Protein AF-A0A949B0G2-F1 (afdb_monomer_lite)

pLDDT: mean 84.48, std 10.16, range [55.81, 93.31]

Structure (mmCIF, N/CA/C/O backbone):
data_AF-A0A949B0G2-F1
#
_entry.id   AF-A0A949B0G2-F1
#
loop_
_atom_site.group_PDB
_atom_site.id
_atom_site.type_symbol
_atom_site.label_atom_id
_atom_site.label_alt_id
_atom_site.label_comp_id
_atom_site.label_asym_id
_atom_site.label_entity_id
_atom_site.label_seq_id
_atom_site.pdbx_PDB_ins_code
_atom_site.Cartn_x
_atom_site.Cartn_y
_atom_site.Cartn_z
_atom_site.occupancy
_atom_site.B_iso_or_equiv
_atom_site.auth_seq_id
_atom_site.auth_comp_id
_atom_site.auth_asym_id
_atom_site.auth_atom_id
_atom_site.pdbx_PDB_model_num
ATOM 1 N N . PRO A 1 1 ? 12.587 -11.398 8.511 1.00 60.47 1 PRO A N 1
ATOM 2 C CA . PRO A 1 1 ? 11.873 -10.902 7.304 1.00 60.47 1 PRO A CA 1
ATOM 3 C C . PRO A 1 1 ? 10.942 -9.716 7.584 1.00 60.47 1 PRO A C 1
ATOM 5 O O . PRO A 1 1 ? 10.972 -8.764 6.822 1.00 60.47 1 PRO A O 1
ATOM 8 N N . GLU A 1 2 ? 10.157 -9.748 8.670 1.00 78.25 2 GLU A N 1
ATOM 9 C CA . GLU A 1 2 ? 9.181 -8.684 8.983 1.00 78.25 2 GLU A CA 1
ATOM 10 C C . GLU A 1 2 ? 9.816 -7.304 9.164 1.00 78.25 2 GLU A C 1
ATOM 12 O O . GLU A 1 2 ? 9.316 -6.329 8.615 1.00 78.25 2 GLU A O 1
ATOM 17 N N . PHE A 1 3 ? 10.965 -7.227 9.840 1.00 86.56 3 PHE A N 1
ATOM 18 C CA . PHE A 1 3 ? 11.691 -5.965 9.991 1.00 86.56 3 PHE A CA 1
ATOM 19 C C . PHE A 1 3 ? 12.225 -5.416 8.656 1.00 86.56 3 PHE A C 1
ATOM 21 O O . PHE A 1 3 ? 12.165 -4.217 8.405 1.00 86.56 3 PHE A O 1
ATOM 28 N N . VAL A 1 4 ? 12.693 -6.291 7.760 1.00 90.06 4 VAL A N 1
ATOM 29 C CA . VAL A 1 4 ? 13.166 -5.886 6.425 1.00 90.06 4 VAL A CA 1
ATOM 30 C C . VAL A 1 4 ? 11.999 -5.382 5.577 1.00 90.06 4 VAL A C 1
ATOM 32 O O . VAL A 1 4 ? 12.095 -4.309 4.995 1.00 90.06 4 VAL A O 1
ATOM 35 N N . ASP A 1 5 ? 10.881 -6.113 5.550 1.00 90.81 5 ASP A N 1
ATOM 36 C CA . ASP A 1 5 ? 9.664 -5.699 4.843 1.00 90.81 5 ASP A CA 1
ATOM 37 C C . ASP A 1 5 ? 9.147 -4.346 5.376 1.00 90.81 5 ASP A C 1
ATOM 39 O O . ASP A 1 5 ? 8.745 -3.494 4.587 1.00 90.81 5 ASP A O 1
ATOM 43 N N . PHE A 1 6 ? 9.232 -4.107 6.689 1.00 90.56 6 PHE A N 1
ATOM 44 C CA . PHE A 1 6 ? 8.892 -2.828 7.315 1.00 90.56 6 PHE A CA 1
ATOM 45 C C . PHE A 1 6 ? 9.782 -1.671 6.833 1.00 90.56 6 PHE A C 1
ATOM 47 O O . PHE A 1 6 ? 9.271 -0.646 6.375 1.00 90.56 6 PHE A O 1
ATOM 54 N N . CYS A 1 7 ? 11.108 -1.839 6.887 1.00 92.25 7 CYS A N 1
ATOM 55 C CA . CYS A 1 7 ? 12.056 -0.821 6.425 1.00 92.25 7 CYS A CA 1
ATOM 56 C C . CYS A 1 7 ? 11.891 -0.530 4.928 1.00 92.25 7 CYS A C 1
ATOM 58 O O . CYS A 1 7 ? 11.873 0.629 4.516 1.00 92.25 7 CYS A O 1
ATOM 60 N N . MET A 1 8 ? 11.712 -1.573 4.116 1.00 93.31 8 MET A N 1
ATOM 61 C CA . MET A 1 8 ? 11.524 -1.430 2.674 1.00 93.31 8 MET A CA 1
ATOM 62 C C . MET A 1 8 ? 10.193 -0.760 2.338 1.00 93.31 8 MET A C 1
ATOM 64 O O . MET A 1 8 ? 10.144 0.094 1.457 1.00 93.31 8 MET A O 1
ATOM 68 N N . LEU A 1 9 ? 9.119 -1.079 3.066 1.00 90.94 9 LEU A N 1
ATOM 69 C CA . LEU A 1 9 ? 7.842 -0.395 2.895 1.00 90.94 9 LEU A CA 1
ATOM 70 C C . LEU A 1 9 ? 7.985 1.101 3.197 1.00 90.94 9 LEU A C 1
ATOM 72 O O . LEU A 1 9 ? 7.501 1.905 2.407 1.00 90.94 9 LEU A O 1
ATOM 76 N N . SER A 1 10 ? 8.703 1.483 4.260 1.00 91.00 10 SER A N 1
ATOM 77 C CA . SER A 1 10 ? 9.012 2.892 4.556 1.00 91.00 10 SER A CA 1
ATOM 78 C C . SER A 1 10 ? 9.781 3.562 3.420 1.00 91.00 10 SER A C 1
ATOM 80 O O . SER A 1 10 ? 9.359 4.613 2.941 1.00 91.00 10 SER A O 1
ATOM 82 N N . ALA A 1 11 ? 10.837 2.918 2.915 1.00 91.75 11 ALA A N 1
ATOM 83 C CA . ALA A 1 11 ? 11.642 3.449 1.818 1.00 91.75 11 ALA A CA 1
ATOM 84 C C . ALA A 1 11 ? 10.825 3.657 0.530 1.00 91.75 11 ALA A C 1
ATOM 86 O O . ALA A 1 11 ? 10.988 4.662 -0.156 1.00 91.75 11 ALA A O 1
ATOM 87 N N . TYR A 1 12 ? 9.917 2.733 0.209 1.00 92.75 12 TYR A N 1
ATOM 88 C CA . TYR A 1 12 ? 9.121 2.802 -1.017 1.00 92.75 12 TYR A CA 1
ATOM 89 C C . TYR A 1 12 ? 7.919 3.740 -0.942 1.00 92.75 12 TYR A C 1
ATOM 91 O O . TYR A 1 12 ? 7.425 4.160 -1.985 1.00 92.75 12 TYR A O 1
ATOM 99 N N . THR A 1 13 ? 7.426 4.036 0.257 1.00 88.25 13 THR A N 1
ATOM 100 C CA . THR A 1 13 ? 6.196 4.816 0.462 1.00 88.25 13 THR A CA 1
ATOM 101 C C . THR A 1 13 ? 6.457 6.200 1.056 1.00 88.25 13 THR A C 1
ATOM 103 O O . THR A 1 13 ? 5.568 7.047 1.049 1.00 88.25 13 THR A O 1
ATOM 106 N N . GLY A 1 14 ? 7.661 6.445 1.582 1.00 88.62 14 GLY A N 1
ATOM 107 C CA . GLY A 1 14 ? 8.005 7.674 2.300 1.00 88.62 14 GLY A CA 1
ATOM 108 C C . GLY A 1 14 ? 7.299 7.812 3.652 1.00 88.62 14 GLY A C 1
ATOM 109 O O . GLY A 1 14 ? 7.342 8.878 4.269 1.00 88.62 14 GLY A O 1
ATOM 110 N N . LEU A 1 15 ? 6.633 6.755 4.125 1.00 87.31 15 LEU A N 1
ATOM 111 C CA . LEU A 1 15 ? 5.921 6.774 5.393 1.00 87.31 15 LEU A CA 1
ATOM 112 C C . LEU A 1 15 ? 6.878 6.706 6.570 1.00 87.31 15 LEU A C 1
ATOM 114 O O . LEU A 1 15 ? 7.803 5.890 6.601 1.00 87.31 15 LEU A O 1
ATOM 118 N N . ARG A 1 16 ? 6.597 7.509 7.598 1.00 86.81 16 ARG A N 1
ATOM 119 C CA . ARG A 1 16 ? 7.287 7.388 8.881 1.00 86.81 16 ARG A CA 1
ATOM 120 C C . ARG A 1 16 ? 6.887 6.078 9.550 1.00 86.81 16 ARG A C 1
ATOM 122 O O . ARG A 1 16 ? 5.755 5.611 9.414 1.00 86.81 16 ARG A O 1
ATOM 129 N N . SER A 1 17 ? 7.783 5.545 10.372 1.00 87.19 17 SER A N 1
ATOM 130 C CA . SER A 1 17 ? 7.585 4.295 11.113 1.00 87.19 17 SER A CA 1
ATOM 131 C C . SER A 1 17 ? 6.251 4.240 11.868 1.00 87.19 17 SER A C 1
ATOM 133 O O . SER A 1 17 ? 5.551 3.233 11.826 1.00 87.19 17 SER A O 1
ATOM 135 N N . SER A 1 18 ? 5.851 5.343 12.507 1.00 84.25 18 SER A N 1
ATOM 136 C CA . SER A 1 18 ? 4.584 5.441 13.243 1.00 84.25 18 SER A CA 1
ATOM 137 C C . SER A 1 18 ? 3.336 5.424 12.355 1.00 84.25 18 SER A C 1
ATOM 139 O O . SER A 1 18 ? 2.263 5.067 12.836 1.00 84.25 18 SER A O 1
ATOM 141 N N . GLU A 1 19 ? 3.455 5.801 11.081 1.00 86.75 19 GLU A N 1
ATOM 142 C CA . GLU A 1 19 ? 2.370 5.750 10.096 1.00 86.75 19 GLU A CA 1
ATOM 143 C C . GLU A 1 19 ? 2.175 4.307 9.630 1.00 86.75 19 GLU A C 1
ATOM 145 O O . GLU A 1 19 ? 1.051 3.818 9.626 1.00 86.75 19 GLU A O 1
ATOM 150 N N . ILE A 1 20 ? 3.277 3.601 9.352 1.00 88.00 20 ILE A N 1
ATOM 151 C CA . ILE A 1 20 ? 3.264 2.201 8.905 1.00 88.00 20 ILE A CA 1
ATOM 152 C C . ILE A 1 20 ? 2.681 1.276 9.972 1.00 88.00 20 ILE A C 1
ATOM 154 O O . ILE A 1 20 ? 1.840 0.440 9.661 1.00 88.00 20 ILE A O 1
ATOM 158 N N . ILE A 1 21 ? 3.081 1.447 11.236 1.00 87.50 21 ILE A N 1
ATOM 159 C CA . ILE A 1 21 ? 2.580 0.631 12.359 1.00 87.50 21 ILE A CA 1
ATOM 160 C C . ILE A 1 21 ? 1.057 0.772 12.533 1.00 87.50 21 ILE A C 1
ATOM 162 O O . ILE A 1 21 ? 0.405 -0.132 13.046 1.00 87.50 21 ILE A O 1
ATOM 166 N N . ARG A 1 22 ? 0.480 1.905 12.118 1.00 85.38 22 ARG A N 1
ATOM 167 C CA . ARG A 1 22 ? -0.952 2.208 12.264 1.00 85.38 22 ARG A CA 1
ATOM 168 C C . ARG A 1 22 ? -1.784 1.872 11.025 1.00 85.38 22 ARG A C 1
ATOM 170 O O . ARG A 1 22 ? -2.995 2.085 11.069 1.00 85.38 22 ARG A O 1
ATOM 177 N N . LEU A 1 23 ? -1.163 1.402 9.943 1.00 86.94 23 LEU A N 1
ATOM 178 C CA . LEU A 1 23 ? -1.873 1.023 8.723 1.00 86.94 23 LEU A CA 1
ATOM 179 C C . LEU A 1 23 ? -2.800 -0.160 8.981 1.00 86.94 23 LEU A C 1
ATOM 181 O O . LEU A 1 23 ? -2.386 -1.181 9.532 1.00 86.94 23 LEU A O 1
ATOM 185 N N . ASN A 1 24 ? -4.035 -0.046 8.500 1.00 87.50 24 ASN A N 1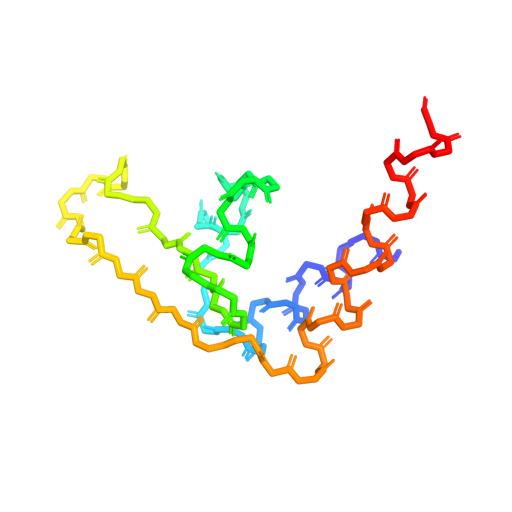
ATOM 186 C CA . ASN A 1 24 ? -4.959 -1.167 8.423 1.00 87.50 24 ASN A CA 1
ATOM 187 C C . ASN A 1 24 ? -5.044 -1.690 6.990 1.00 87.50 24 ASN A C 1
ATOM 189 O O . ASN A 1 24 ? -4.735 -0.994 6.025 1.00 87.50 24 ASN A O 1
ATOM 193 N N . TRP A 1 25 ? -5.507 -2.929 6.835 1.00 88.25 25 TRP A N 1
ATOM 194 C CA . TRP A 1 25 ? -5.700 -3.510 5.504 1.00 88.25 25 TRP A CA 1
ATOM 195 C C . TRP A 1 25 ? -6.750 -2.765 4.673 1.00 88.25 25 TRP A C 1
ATOM 197 O O . TRP A 1 25 ? -6.641 -2.779 3.453 1.00 88.25 25 TRP A O 1
ATOM 207 N N . ASP A 1 26 ? -7.689 -2.075 5.324 1.00 88.38 26 ASP A N 1
ATOM 208 C CA . ASP A 1 26 ? -8.708 -1.231 4.681 1.00 88.38 26 ASP A CA 1
ATOM 209 C C . ASP A 1 26 ? -8.155 0.116 4.181 1.00 88.38 26 ASP A C 1
ATOM 211 O O . ASP A 1 26 ? -8.824 0.846 3.448 1.00 88.38 26 ASP A O 1
ATOM 215 N N . ASP A 1 27 ? -6.932 0.468 4.587 1.00 88.75 27 ASP A N 1
ATOM 216 C CA . ASP A 1 27 ? -6.228 1.649 4.091 1.00 88.75 27 ASP A CA 1
ATOM 217 C C . ASP A 1 27 ? -5.468 1.352 2.790 1.00 88.75 27 ASP A C 1
ATOM 219 O O 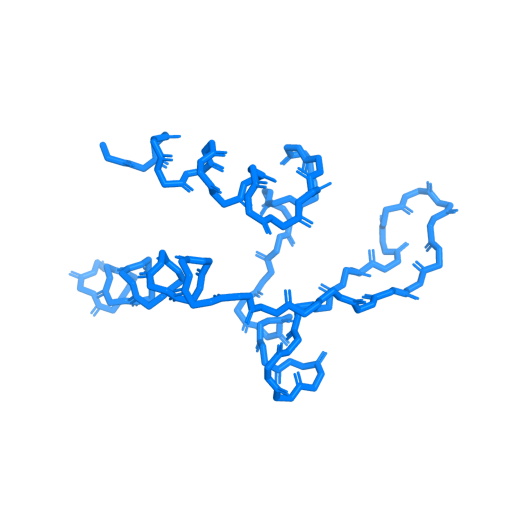. ASP A 1 27 ? -5.173 2.267 2.020 1.00 88.75 27 ASP A O 1
ATOM 223 N N . ALA A 1 28 ? -5.149 0.082 2.521 1.00 89.06 28 ALA A N 1
ATOM 224 C CA . ALA A 1 28 ? -4.513 -0.340 1.278 1.00 89.06 28 ALA A CA 1
ATOM 225 C C . ALA A 1 28 ? -5.557 -0.500 0.163 1.00 89.06 28 ALA A C 1
ATOM 227 O O . ALA A 1 28 ? -6.599 -1.110 0.374 1.00 89.06 28 ALA A O 1
ATOM 228 N N . ASP A 1 29 ? -5.251 0.002 -1.039 1.00 88.75 29 ASP A N 1
ATOM 229 C CA . ASP A 1 29 ? -6.19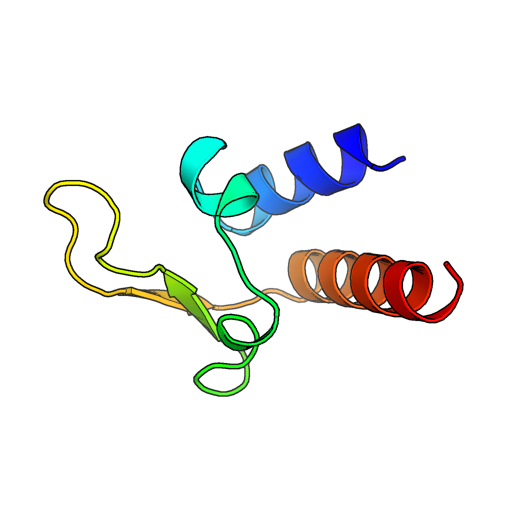1 0.075 -2.170 1.00 88.75 29 ASP A CA 1
ATOM 230 C C . ASP A 1 29 ? -7.427 0.943 -1.911 1.00 88.75 29 ASP A C 1
ATOM 232 O O . ASP A 1 29 ? -8.508 0.690 -2.446 1.00 88.75 29 ASP A O 1
ATOM 236 N N . ASN A 1 30 ? -7.253 2.017 -1.145 1.00 84.19 30 ASN A N 1
ATOM 237 C CA . ASN A 1 30 ? -8.328 2.941 -0.822 1.00 84.19 30 ASN A CA 1
ATOM 238 C C . ASN A 1 30 ? -7.944 4.393 -1.166 1.00 84.19 30 ASN A C 1
ATOM 240 O O . ASN A 1 30 ? -7.482 5.109 -0.279 1.00 84.19 30 ASN A O 1
ATOM 244 N N . PRO A 1 31 ? -8.109 4.854 -2.424 1.00 88.44 31 PRO A N 1
ATOM 245 C CA . PRO A 1 31 ? -8.667 4.148 -3.584 1.00 88.44 31 PRO A CA 1
ATOM 246 C C . PRO A 1 31 ? -7.673 3.167 -4.228 1.00 88.44 31 PRO A C 1
ATOM 248 O O . PRO A 1 31 ? -6.495 3.135 -3.882 1.00 88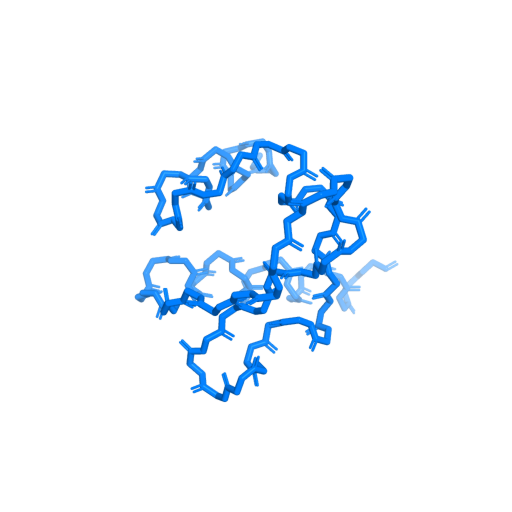.44 31 PRO A O 1
ATOM 251 N N . LYS A 1 32 ? -8.137 2.343 -5.177 1.00 88.94 32 LYS A N 1
ATOM 252 C CA . LYS A 1 32 ? -7.324 1.294 -5.820 1.00 88.94 32 LYS A CA 1
ATOM 253 C C . LYS A 1 32 ? -5.974 1.836 -6.309 1.00 88.94 32 LYS A C 1
ATOM 255 O O . LYS A 1 32 ? -5.931 2.806 -7.058 1.00 88.94 32 LYS A O 1
ATOM 260 N N . GLY A 1 33 ? -4.881 1.184 -5.913 1.00 90.69 33 GLY A N 1
ATOM 261 C CA . GLY A 1 33 ? -3.516 1.617 -6.225 1.00 90.69 33 GLY A CA 1
ATOM 262 C C . GLY A 1 33 ? -2.9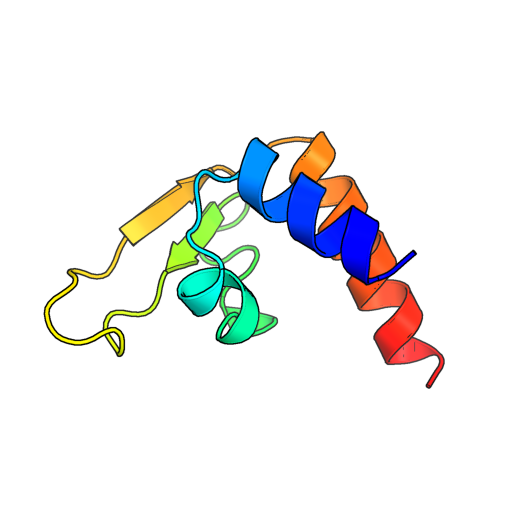49 2.680 -5.280 1.00 90.69 33 GLY A C 1
ATOM 263 O O . GLY A 1 33 ? -1.803 3.083 -5.459 1.00 90.69 33 GLY A O 1
ATOM 264 N N . PHE A 1 34 ? -3.699 3.104 -4.263 1.00 92.44 34 PHE A N 1
ATOM 265 C CA . PHE A 1 34 ? -3.266 4.074 -3.264 1.00 92.44 34 PHE A CA 1
ATOM 266 C C . PHE A 1 34 ? -3.348 3.504 -1.852 1.00 92.44 34 PHE A C 1
ATOM 268 O O . PHE A 1 34 ? -4.168 2.640 -1.536 1.00 92.44 34 PHE A O 1
ATOM 275 N N . LEU A 1 35 ? -2.467 4.011 -1.000 1.00 91.19 35 LEU A N 1
ATOM 276 C CA . LEU A 1 35 ? -2.468 3.769 0.429 1.00 91.19 35 LEU A CA 1
ATOM 277 C C . LEU A 1 35 ? -2.986 5.027 1.118 1.00 91.19 35 LEU A C 1
ATOM 279 O O . LEU A 1 35 ? -2.421 6.113 0.956 1.00 91.19 35 LEU A O 1
ATOM 283 N N . ARG A 1 36 ? -4.070 4.874 1.870 1.00 90.38 36 ARG A N 1
ATOM 284 C CA . ARG A 1 36 ? -4.679 5.948 2.643 1.00 90.38 36 ARG A CA 1
ATOM 285 C C . ARG A 1 36 ? -3.925 6.152 3.946 1.00 90.38 36 ARG A C 1
ATOM 287 O O . ARG A 1 36 ? -3.723 5.218 4.717 1.00 90.38 36 ARG A O 1
ATOM 294 N N . ILE A 1 37 ? -3.550 7.389 4.235 1.00 86.62 37 ILE A N 1
ATOM 295 C CA . ILE A 1 37 ? -2.899 7.758 5.489 1.00 86.62 37 ILE A CA 1
ATOM 296 C C . ILE A 1 37 ? -3.931 8.445 6.372 1.00 86.62 37 ILE A C 1
ATOM 298 O O . ILE A 1 37 ? -4.354 9.572 6.117 1.00 86.62 37 ILE A O 1
ATOM 302 N N . SER A 1 38 ? -4.368 7.724 7.408 1.00 74.12 38 SER A N 1
ATOM 303 C CA . SER A 1 38 ? -5.456 8.175 8.274 1.00 74.12 38 SER A CA 1
ATOM 304 C C . SER A 1 38 ? -5.105 9.472 9.028 1.00 74.12 38 SER A C 1
ATOM 306 O O . SER A 1 38 ? -4.028 9.563 9.631 1.00 74.12 38 SER A O 1
ATOM 308 N N . PRO A 1 39 ? -6.049 10.430 9.124 1.00 62.81 39 PRO A N 1
ATOM 309 C CA . PRO A 1 39 ? -5.871 11.690 9.849 1.00 62.81 39 PRO A CA 1
ATOM 310 C C . PRO A 1 39 ? -5.842 11.530 11.378 1.00 62.81 39 PRO A C 1
ATOM 312 O O . PRO A 1 39 ? -5.579 12.491 12.096 1.00 62.81 39 PRO A O 1
ATOM 315 N N . LYS A 1 40 ? -6.041 10.314 11.919 1.00 63.62 40 LYS A N 1
ATOM 316 C CA . LYS A 1 40 ? -5.871 10.014 13.362 1.00 63.62 40 LYS A CA 1
ATOM 317 C C . LYS A 1 40 ? -4.443 10.278 13.873 1.00 63.62 40 LYS A C 1
ATOM 319 O O . LYS A 1 40 ? -4.142 10.126 15.058 1.00 63.62 40 LYS A O 1
ATOM 324 N N . GLN A 1 41 ? -3.530 10.644 12.984 1.00 64.69 41 GLN A N 1
ATOM 325 C CA . GLN A 1 41 ? -2.220 11.166 13.316 1.00 64.69 41 GLN A CA 1
ATOM 326 C C . GLN A 1 41 ? -2.361 12.642 13.690 1.00 64.69 41 GLN A C 1
ATOM 328 O O . GLN A 1 41 ? -2.645 13.467 12.833 1.00 64.69 41 GLN A O 1
ATOM 333 N N . LYS A 1 42 ? -2.181 12.944 14.982 1.00 58.41 42 LYS A N 1
ATOM 334 C CA . LYS A 1 42 ? -2.185 14.276 15.612 1.00 58.41 42 LYS A CA 1
ATOM 335 C C . LYS A 1 42 ? -1.827 15.384 14.596 1.00 58.41 42 LYS A C 1
ATOM 337 O O . LYS A 1 42 ? -0.654 15.597 14.307 1.00 58.41 42 LYS A O 1
ATOM 342 N N . ASN A 1 43 ? -2.844 16.055 14.050 1.00 57.00 43 ASN A N 1
ATOM 343 C CA . ASN A 1 43 ? -2.733 17.203 13.140 1.00 57.00 43 ASN A CA 1
ATOM 344 C C . ASN A 1 43 ? -2.387 16.961 11.650 1.00 57.00 43 ASN A C 1
ATOM 346 O O . ASN A 1 43 ? -1.995 17.906 10.964 1.00 57.00 43 ASN A O 1
ATOM 350 N N . LYS A 1 44 ? -2.532 15.745 11.108 1.00 61.81 44 LYS A N 1
ATOM 351 C CA . LYS A 1 44 ? -2.330 15.495 9.669 1.00 61.81 44 LYS A CA 1
ATOM 352 C C . LYS A 1 44 ? -3.647 15.401 8.908 1.00 61.81 44 LYS A C 1
ATOM 354 O O . LYS A 1 44 ? -4.567 14.701 9.319 1.00 61.81 44 LYS A O 1
ATOM 359 N N . LYS A 1 45 ? -3.700 16.098 7.771 1.00 70.25 45 LYS A N 1
ATOM 360 C CA . LYS A 1 45 ? -4.761 15.940 6.772 1.00 70.25 45 LYS A CA 1
ATOM 361 C C . LYS A 1 45 ? -4.717 14.518 6.218 1.00 70.25 45 LYS A C 1
ATOM 363 O O . LYS A 1 45 ? -3.631 13.962 6.054 1.00 70.25 45 LYS A O 1
ATOM 368 N N . GLU A 1 46 ? -5.890 13.956 5.946 1.00 80.19 46 GLU A N 1
ATOM 369 C CA . GLU A 1 46 ? -5.993 12.695 5.217 1.00 80.19 46 GLU A CA 1
ATOM 370 C C . GLU A 1 46 ? -5.285 12.843 3.869 1.00 80.19 46 GLU A C 1
ATOM 372 O O . GLU A 1 46 ? -5.445 13.853 3.178 1.00 80.19 46 GLU A O 1
ATOM 377 N N . SER A 1 47 ? -4.443 11.871 3.537 1.00 86.25 47 SER A N 1
ATOM 378 C CA . SER A 1 47 ? -3.681 11.881 2.296 1.00 86.25 47 SER A CA 1
ATOM 379 C C . SER A 1 47 ? -3.599 10.489 1.697 1.00 86.25 47 SER A C 1
ATOM 381 O O . SER A 1 47 ? -3.775 9.476 2.377 1.00 86.25 47 SER A O 1
ATOM 383 N N . TRP A 1 48 ? -3.318 10.454 0.401 1.00 90.31 48 TRP A N 1
ATOM 384 C CA . TRP A 1 48 ? -3.140 9.230 -0.357 1.00 90.31 48 TRP A CA 1
ATOM 385 C C . TRP A 1 48 ? -1.767 9.235 -0.985 1.00 90.31 48 TRP A C 1
ATOM 387 O O . TRP A 1 48 ? -1.351 10.232 -1.577 1.00 90.31 48 TRP A O 1
ATOM 397 N N . ILE A 1 49 ? -1.083 8.106 -0.875 1.00 90.00 49 ILE A N 1
ATOM 398 C CA . ILE A 1 49 ? 0.186 7.893 -1.557 1.00 90.00 49 ILE A CA 1
ATOM 399 C C . ILE A 1 49 ? 0.046 6.744 -2.557 1.00 90.00 49 ILE A C 1
ATOM 401 O O . ILE A 1 49 ? -0.620 5.751 -2.251 1.00 90.00 49 ILE A O 1
ATOM 405 N N . PRO A 1 50 ? 0.629 6.854 -3.759 1.00 91.62 50 PRO A N 1
ATOM 406 C CA . PRO A 1 50 ? 0.573 5.782 -4.740 1.00 91.62 50 PRO A CA 1
ATOM 407 C C . PRO A 1 50 ? 1.368 4.566 -4.252 1.00 91.62 50 PRO A C 1
ATOM 409 O O . PRO A 1 50 ? 2.479 4.686 -3.732 1.00 91.62 50 PRO A O 1
ATOM 412 N N . ILE A 1 51 ? 0.810 3.374 -4.445 1.00 92.88 51 ILE A N 1
ATOM 413 C CA . ILE A 1 51 ? 1.474 2.107 -4.144 1.00 92.88 51 ILE A CA 1
ATOM 414 C C . ILE A 1 51 ? 2.292 1.706 -5.370 1.00 92.88 51 ILE A C 1
ATOM 416 O O . ILE A 1 51 ? 1.746 1.259 -6.378 1.00 92.88 51 ILE A O 1
ATOM 420 N N . ASN A 1 52 ? 3.616 1.831 -5.285 1.00 91.81 52 ASN A N 1
ATOM 421 C CA . ASN A 1 52 ? 4.494 1.317 -6.335 1.00 91.81 52 ASN A CA 1
ATOM 422 C C . ASN A 1 52 ? 4.581 -0.222 -6.311 1.00 91.81 52 ASN A C 1
ATOM 424 O O . ASN A 1 52 ? 4.197 -0.879 -5.339 1.00 91.81 52 ASN A O 1
ATOM 428 N N . ALA A 1 53 ? 5.119 -0.803 -7.387 1.00 93.06 53 ALA A N 1
ATOM 429 C CA . ALA A 1 53 ? 5.200 -2.254 -7.564 1.00 93.06 53 ALA A CA 1
ATOM 430 C C . ALA A 1 53 ? 5.938 -2.973 -6.417 1.00 93.06 53 ALA A C 1
ATOM 432 O O . ALA A 1 53 ? 5.534 -4.059 -5.999 1.00 93.06 53 ALA A O 1
ATOM 433 N N . ASN A 1 54 ? 6.979 -2.353 -5.855 1.00 93.19 54 ASN A N 1
ATOM 434 C CA . ASN A 1 54 ? 7.755 -2.954 -4.772 1.00 93.19 54 ASN A CA 1
ATOM 435 C C . ASN A 1 54 ? 6.988 -2.939 -3.441 1.00 93.19 54 ASN A C 1
ATOM 437 O O . ASN A 1 54 ? 6.930 -3.956 -2.745 1.00 93.19 54 ASN A O 1
ATOM 441 N N . ALA A 1 55 ? 6.340 -1.818 -3.111 1.00 92.06 55 ALA A N 1
ATOM 442 C CA . ALA A 1 55 ? 5.452 -1.710 -1.957 1.00 92.06 55 ALA A CA 1
ATOM 443 C C . ALA A 1 55 ? 4.283 -2.699 -2.071 1.00 92.06 55 ALA A C 1
ATOM 445 O O . ALA A 1 55 ? 3.945 -3.376 -1.100 1.00 92.06 55 ALA A O 1
ATOM 446 N N . ARG A 1 56 ? 3.719 -2.857 -3.276 1.00 93.25 56 ARG A N 1
ATOM 447 C CA . ARG A 1 56 ? 2.661 -3.831 -3.564 1.00 93.25 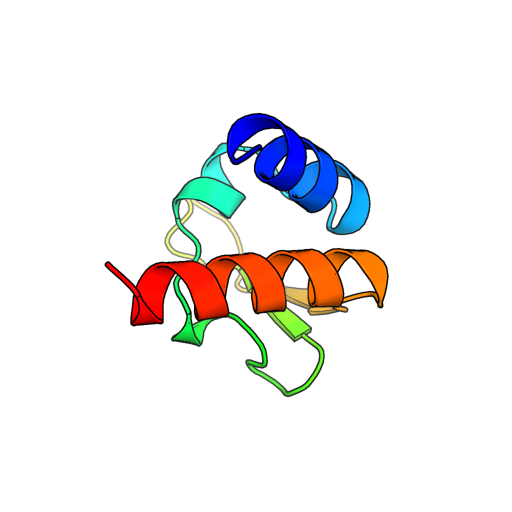56 ARG A CA 1
ATOM 448 C C . ARG A 1 56 ? 3.091 -5.259 -3.242 1.00 93.25 56 ARG A C 1
ATOM 450 O O . ARG A 1 56 ? 2.390 -5.954 -2.512 1.00 93.25 56 ARG A O 1
ATOM 457 N N . ALA A 1 57 ? 4.269 -5.665 -3.711 1.00 93.00 57 ALA A N 1
ATOM 458 C CA . ALA A 1 57 ? 4.801 -7.000 -3.456 1.00 93.00 57 ALA A CA 1
ATOM 459 C C . ALA A 1 57 ? 4.993 -7.284 -1.953 1.00 93.00 57 ALA A C 1
ATOM 461 O O . ALA A 1 57 ? 4.751 -8.406 -1.499 1.00 93.00 57 ALA A O 1
ATOM 462 N N . ILE A 1 58 ? 5.401 -6.275 -1.173 1.00 92.12 58 ILE A N 1
ATOM 463 C CA . ILE A 1 58 ? 5.516 -6.382 0.289 1.00 92.12 58 ILE A CA 1
ATOM 464 C C . ILE A 1 58 ? 4.133 -6.556 0.927 1.00 92.12 58 ILE A C 1
ATOM 466 O O . ILE A 1 58 ? 3.931 -7.497 1.698 1.00 92.12 58 ILE A O 1
ATOM 470 N N . LEU A 1 59 ? 3.168 -5.699 0.576 1.00 90.00 59 LEU A N 1
ATOM 471 C CA . LEU A 1 59 ? 1.799 -5.772 1.097 1.00 90.00 59 LEU A CA 1
ATOM 472 C C . LEU A 1 59 ? 1.158 -7.137 0.808 1.00 90.00 59 LEU A C 1
ATOM 474 O O . LEU A 1 59 ? 0.576 -7.747 1.708 1.00 90.00 59 LEU A O 1
ATOM 478 N N . ASP A 1 60 ? 1.336 -7.669 -0.402 1.00 90.50 60 ASP A N 1
ATOM 479 C CA . ASP A 1 60 ? 0.807 -8.977 -0.797 1.00 90.50 60 ASP A CA 1
ATOM 480 C C . ASP A 1 60 ? 1.440 -10.130 -0.005 1.00 90.50 60 ASP A C 1
ATOM 482 O O . ASP A 1 60 ? 0.738 -11.058 0.416 1.00 90.50 60 ASP A O 1
ATOM 486 N N . ARG A 1 61 ? 2.757 -10.083 0.254 1.00 89.69 61 ARG A N 1
ATOM 487 C CA . ARG A 1 61 ? 3.426 -11.063 1.130 1.00 89.69 61 ARG A CA 1
ATOM 488 C C . ARG A 1 61 ? 2.878 -11.006 2.553 1.00 89.69 61 ARG A C 1
ATOM 490 O O . ARG A 1 61 ? 2.565 -12.055 3.120 1.00 89.69 61 ARG A O 1
ATOM 497 N N . CYS A 1 62 ? 2.736 -9.808 3.115 1.00 87.25 62 CYS A N 1
ATOM 498 C CA . CYS A 1 62 ? 2.208 -9.610 4.463 1.00 87.25 62 CYS A CA 1
ATOM 499 C C . CYS A 1 62 ? 0.752 -10.103 4.577 1.00 87.25 62 CYS A C 1
ATOM 501 O O . CYS A 1 62 ? 0.409 -10.809 5.527 1.00 87.25 62 CYS A O 1
ATOM 503 N N . LYS A 1 63 ? -0.086 -9.846 3.564 1.00 86.56 63 LYS A N 1
ATOM 504 C CA . LYS A 1 63 ? -1.481 -10.316 3.516 1.00 86.56 63 LYS A CA 1
ATOM 505 C C . LYS A 1 63 ? -1.574 -11.842 3.436 1.00 86.56 63 LYS A C 1
ATOM 507 O O . LYS A 1 63 ? -2.403 -12.449 4.114 1.00 86.56 63 LYS A O 1
ATOM 512 N N . LYS A 1 64 ? -0.697 -12.481 2.649 1.00 86.31 64 LYS A N 1
ATOM 513 C CA . LYS A 1 64 ? -0.603 -13.951 2.560 1.00 86.31 64 LYS A CA 1
ATOM 514 C C . LYS A 1 64 ? -0.199 -14.589 3.889 1.00 86.31 64 LYS A C 1
ATOM 516 O O . LYS A 1 64 ? -0.752 -15.630 4.232 1.00 86.31 64 LYS A O 1
ATOM 521 N N . LYS A 1 65 ? 0.726 -13.977 4.638 1.00 82.69 65 LYS A N 1
ATOM 522 C CA . LYS A 1 65 ? 1.124 -14.454 5.973 1.00 82.69 65 LYS A CA 1
ATOM 523 C C . LYS A 1 65 ? -0.017 -14.360 6.982 1.00 82.69 65 LYS A C 1
ATOM 525 O O . LYS A 1 65 ? -0.284 -15.349 7.650 1.00 82.69 65 LYS A O 1
ATOM 530 N N . LYS A 1 66 ? -0.742 -13.234 7.024 1.00 77.69 66 LYS A N 1
ATOM 531 C CA . LYS A 1 66 ? -1.899 -13.063 7.922 1.00 77.69 66 LYS A CA 1
ATOM 532 C C . LYS A 1 66 ? -2.985 -14.127 7.710 1.00 77.69 66 LYS A C 1
ATOM 534 O O . LYS A 1 66 ? -3.643 -14.510 8.657 1.00 77.69 66 LYS A O 1
ATOM 539 N N . ARG A 1 67 ? -3.172 -14.617 6.479 1.00 74.50 67 ARG A N 1
ATOM 540 C CA . ARG A 1 67 ? -4.128 -15.700 6.168 1.00 74.50 67 ARG A CA 1
ATOM 541 C C . ARG A 1 67 ? -3.692 -17.096 6.628 1.00 74.50 67 ARG A C 1
ATOM 543 O O . ARG A 1 67 ? -4.500 -18.013 6.549 1.00 74.50 67 ARG A O 1
ATOM 550 N N . ARG A 1 68 ? -2.416 -17.284 6.970 1.00 66.25 68 ARG A N 1
ATOM 551 C CA . ARG A 1 68 ? -1.837 -18.583 7.353 1.00 66.25 68 ARG A CA 1
ATOM 552 C C . ARG A 1 68 ? -1.602 -18.716 8.857 1.00 66.25 68 ARG A C 1
ATOM 554 O O . ARG A 1 68 ? -1.214 -19.797 9.285 1.00 66.25 68 ARG A O 1
ATOM 561 N N . SER A 1 69 ? -1.778 -17.632 9.605 1.00 55.81 69 SER A N 1
ATOM 562 C CA . SER A 1 69 ? -1.630 -17.570 11.056 1.00 55.81 69 SER A CA 1
ATOM 563 C C . SER A 1 69 ? -2.991 -17.444 11.713 1.00 55.81 69 SER A C 1
ATOM 565 O O . SER A 1 69 ? -3.052 -17.819 12.899 1.00 55.81 69 SER A O 1
#

Secondary structure (DSSP, 8-state):
-HHHHHHHHHHHH---HHHHTT--GGGBTSSTTEEEE-TTSTTPPPEEEE--HHHHHHHHHHHHHHTT-

Sequence (69 aa):
PEFVDFCMLSAYTGLRSSEIIRLNWDDADNPKGFLRISPKQKNKKESWIPINANARAILDRCKKKKRRS

Radius of gyration: 11.69 Å; chains: 1; bounding box: 22×36×23 Å

Foldseek 3Di:
DVVVLLVVLCVQFVDDSVQSVPFDPCQAPVPHQWGWRDPVPVDDDIDITGQDPSNVVSSVVVVVVVVVD